Protein AF-A0A9W8NJ10-F1 (afdb_monomer)

Structure (mmCIF, N/CA/C/O backbone):
data_AF-A0A9W8NJ10-F1
#
_entry.id   AF-A0A9W8NJ10-F1
#
loop_
_atom_site.group_PDB
_atom_site.id
_atom_site.type_symbol
_atom_site.label_atom_i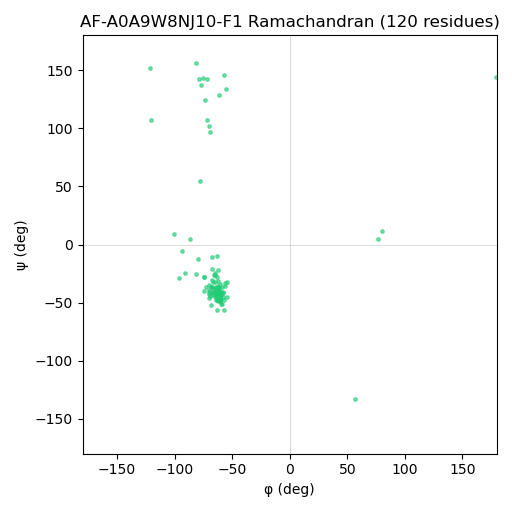d
_atom_site.label_alt_id
_atom_site.label_comp_id
_atom_site.label_asym_id
_atom_site.label_entity_id
_atom_site.label_seq_id
_atom_site.pdbx_PDB_ins_code
_atom_site.Cartn_x
_atom_site.Cartn_y
_atom_site.Cartn_z
_atom_site.occupancy
_atom_site.B_iso_or_equiv
_atom_site.auth_seq_id
_atom_site.auth_comp_id
_atom_site.auth_asym_id
_atom_site.auth_atom_id
_atom_site.pdbx_PDB_model_num
ATOM 1 N N . MET A 1 1 ? 22.512 -7.994 -8.347 1.00 49.69 1 MET A N 1
ATOM 2 C CA . MET A 1 1 ? 22.666 -6.527 -8.477 1.00 49.69 1 MET A CA 1
ATOM 3 C C . MET A 1 1 ? 23.680 -6.156 -9.549 1.00 49.69 1 MET A C 1
ATOM 5 O O . MET A 1 1 ? 23.342 -5.349 -10.396 1.00 49.69 1 MET A O 1
ATOM 9 N N . THR A 1 2 ? 24.870 -6.762 -9.573 1.00 53.03 2 THR A N 1
ATOM 10 C CA . THR A 1 2 ? 25.931 -6.456 -10.552 1.00 53.03 2 THR A CA 1
ATOM 11 C C . THR A 1 2 ? 25.482 -6.570 -12.011 1.00 53.03 2 THR A C 1
ATOM 13 O O . THR A 1 2 ? 25.691 -5.638 -12.775 1.00 53.03 2 THR A O 1
ATOM 16 N N . THR A 1 3 ? 24.762 -7.634 -12.377 1.00 60.44 3 THR A N 1
ATOM 17 C CA . THR A 1 3 ? 24.351 -7.892 -13.770 1.00 60.44 3 THR A CA 1
ATOM 18 C C . THR A 1 3 ? 23.456 -6.799 -14.366 1.00 60.44 3 THR A C 1
ATOM 20 O O . THR A 1 3 ? 23.604 -6.461 -15.533 1.00 60.44 3 THR A O 1
ATOM 23 N N . SER A 1 4 ? 22.549 -6.204 -13.582 1.00 61.09 4 SER A N 1
ATOM 24 C CA . SER A 1 4 ? 21.641 -5.150 -14.063 1.00 61.09 4 SER A CA 1
ATOM 25 C C . SER A 1 4 ? 22.382 -3.845 -14.363 1.00 61.09 4 SER A C 1
ATOM 27 O O . SER A 1 4 ? 22.117 -3.216 -15.383 1.00 61.09 4 SER A O 1
ATOM 29 N N . TYR A 1 5 ? 23.333 -3.469 -13.502 1.00 63.69 5 TYR A N 1
ATOM 30 C CA . TYR A 1 5 ? 24.189 -2.303 -13.731 1.00 63.69 5 TYR A CA 1
ATOM 31 C C . TYR A 1 5 ? 25.128 -2.531 -14.921 1.00 63.69 5 TYR A C 1
ATOM 33 O O . TYR A 1 5 ? 25.316 -1.618 -15.718 1.00 63.69 5 TYR A O 1
ATOM 41 N N . THR A 1 6 ? 25.638 -3.756 -15.106 1.00 64.75 6 THR A N 1
ATOM 42 C CA . THR A 1 6 ? 26.450 -4.112 -16.280 1.00 64.75 6 THR A CA 1
ATOM 43 C C . THR A 1 6 ? 25.687 -3.875 -17.583 1.00 64.75 6 THR A C 1
ATOM 45 O O . THR A 1 6 ? 26.224 -3.240 -18.485 1.00 64.75 6 THR A O 1
ATOM 48 N N . VAL A 1 7 ? 24.418 -4.292 -17.668 1.00 66.31 7 VAL A N 1
ATOM 49 C CA . VAL A 1 7 ? 23.582 -4.072 -18.864 1.00 66.31 7 VAL A CA 1
ATOM 50 C C . VAL A 1 7 ? 23.371 -2.583 -19.147 1.00 66.31 7 VAL A C 1
ATOM 52 O O . VAL A 1 7 ? 23.475 -2.161 -20.299 1.00 66.31 7 VAL A O 1
ATOM 55 N N . ALA A 1 8 ? 23.114 -1.775 -18.114 1.00 64.62 8 ALA A N 1
ATOM 56 C CA . ALA A 1 8 ? 22.972 -0.328 -18.274 1.00 64.62 8 ALA A CA 1
ATOM 57 C C . ALA A 1 8 ? 24.267 0.313 -18.798 1.00 64.62 8 ALA A C 1
ATOM 59 O O . ALA A 1 8 ? 24.210 1.166 -19.679 1.00 64.62 8 ALA A O 1
ATOM 60 N N . THR A 1 9 ? 25.431 -0.138 -18.320 1.00 63.88 9 THR A N 1
ATOM 61 C CA . THR A 1 9 ? 26.726 0.389 -18.770 1.00 63.88 9 THR A CA 1
ATOM 62 C C . THR A 1 9 ? 27.148 -0.063 -20.163 1.00 63.88 9 THR A C 1
ATOM 64 O O . THR A 1 9 ? 27.881 0.664 -20.820 1.00 63.88 9 THR A O 1
ATOM 67 N N . THR A 1 10 ? 26.719 -1.240 -20.625 1.00 66.31 10 THR A N 1
ATOM 68 C CA . THR A 1 10 ? 27.115 -1.771 -21.942 1.00 66.31 10 THR A CA 1
ATOM 69 C C . THR A 1 10 ? 26.157 -1.383 -23.061 1.00 66.31 10 THR A C 1
ATOM 71 O O . THR A 1 10 ? 26.559 -1.351 -24.220 1.00 66.31 10 THR A O 1
ATOM 74 N N . THR A 1 11 ? 24.896 -1.089 -22.730 1.00 70.12 11 THR A N 1
ATOM 75 C CA . THR A 1 11 ? 23.854 -0.759 -23.718 1.00 70.12 11 THR A CA 1
ATOM 76 C C . THR A 1 11 ? 23.683 0.749 -23.901 1.00 70.12 11 THR A C 1
ATOM 78 O O . THR A 1 11 ? 23.275 1.199 -24.971 1.00 70.12 11 THR A O 1
ATOM 81 N N . ALA A 1 12 ? 23.961 1.552 -22.869 1.00 73.94 12 ALA A N 1
ATOM 82 C CA . ALA A 1 12 ? 23.826 3.000 -22.961 1.00 73.94 12 ALA A CA 1
ATOM 83 C C . ALA A 1 12 ? 25.002 3.621 -23.726 1.00 73.94 12 ALA A C 1
ATOM 85 O O . ALA A 1 12 ? 26.160 3.298 -23.480 1.00 73.94 12 ALA A O 1
ATOM 86 N N . GLN A 1 13 ? 24.695 4.578 -24.605 1.00 76.56 13 GLN A N 1
ATOM 87 C CA . GLN A 1 13 ? 25.708 5.376 -25.301 1.00 76.56 13 GLN A CA 1
ATOM 88 C C . GLN A 1 13 ? 26.559 6.202 -24.317 1.00 76.56 13 GLN A C 1
ATOM 90 O O . GLN A 1 13 ? 27.746 6.407 -24.554 1.00 76.56 13 GLN A O 1
ATOM 95 N N . ASP A 1 14 ? 25.952 6.622 -23.199 1.00 85.88 14 ASP A N 1
ATOM 96 C CA . ASP A 1 14 ? 26.628 7.158 -22.016 1.00 85.88 14 ASP A CA 1
ATOM 97 C C . ASP A 1 14 ? 26.296 6.277 -20.789 1.00 85.88 14 ASP A C 1
ATOM 99 O O . ASP A 1 14 ? 25.170 6.330 -20.271 1.00 85.88 14 ASP A O 1
ATOM 103 N N . PRO A 1 15 ? 27.258 5.470 -20.302 1.00 80.38 15 PRO A N 1
ATOM 104 C CA . PRO A 1 15 ? 27.079 4.598 -19.142 1.00 80.38 15 PRO A CA 1
ATOM 105 C C . PRO A 1 15 ? 26.642 5.335 -17.868 1.00 80.38 15 PRO A C 1
ATOM 107 O O . PRO A 1 15 ? 25.853 4.801 -17.085 1.00 80.38 15 PRO A O 1
ATOM 110 N N . GLY A 1 16 ? 27.127 6.564 -17.653 1.00 85.38 16 GLY A N 1
ATOM 111 C CA . GLY A 1 16 ? 26.803 7.359 -16.467 1.00 85.38 16 GLY A CA 1
ATOM 112 C C . GLY A 1 16 ? 25.354 7.841 -16.483 1.00 85.38 16 GLY A C 1
ATOM 113 O O . GLY A 1 16 ? 24.640 7.733 -15.477 1.00 85.38 16 GLY A O 1
ATOM 114 N N . ALA A 1 17 ? 24.887 8.298 -17.646 1.00 84.94 17 ALA A N 1
ATOM 115 C CA . ALA A 1 17 ? 23.488 8.659 -17.853 1.00 84.94 17 ALA A CA 1
ATOM 116 C C . ALA A 1 17 ? 22.559 7.438 -17.707 1.00 84.94 17 ALA A C 1
ATOM 118 O O . ALA A 1 17 ? 21.510 7.538 -17.068 1.00 84.94 17 ALA A O 1
ATOM 119 N N . GLY A 1 18 ? 22.971 6.272 -18.223 1.00 84.75 18 GLY A N 1
ATOM 120 C CA . GLY A 1 18 ? 22.225 5.013 -18.103 1.00 84.75 18 GLY A CA 1
ATOM 121 C C . GLY A 1 18 ? 22.016 4.566 -16.652 1.00 84.75 18 GLY A C 1
ATOM 122 O O . GLY A 1 18 ? 20.888 4.279 -16.246 1.00 84.75 18 GLY A O 1
ATOM 123 N N . ILE A 1 19 ? 23.079 4.578 -15.841 1.00 86.06 19 ILE A N 1
ATOM 124 C CA . ILE A 1 19 ? 23.004 4.261 -14.404 1.00 86.06 19 ILE A CA 1
ATOM 125 C C . ILE A 1 19 ? 22.102 5.257 -13.664 1.00 86.06 19 ILE A C 1
ATOM 127 O O . ILE A 1 19 ? 21.279 4.864 -12.833 1.00 86.06 19 ILE A O 1
ATOM 131 N N . SER A 1 20 ? 22.246 6.549 -13.962 1.00 87.88 20 SER A N 1
ATOM 132 C CA . SER A 1 20 ? 21.460 7.604 -13.315 1.00 87.88 20 SER A CA 1
ATOM 133 C C . SER A 1 20 ? 19.967 7.429 -13.594 1.00 87.88 20 SER A C 1
ATOM 135 O O . SER A 1 20 ? 19.155 7.483 -12.670 1.00 87.88 20 SER A O 1
ATOM 137 N N . LEU A 1 21 ? 19.606 7.126 -14.845 1.00 87.88 21 LEU A N 1
ATOM 138 C CA . LEU A 1 21 ? 18.228 6.844 -15.237 1.00 87.88 21 LEU A CA 1
ATOM 139 C C . LEU A 1 21 ? 17.677 5.591 -14.542 1.00 87.88 21 LEU A C 1
ATOM 141 O O . LEU A 1 21 ? 16.546 5.619 -14.055 1.00 87.88 21 LEU A O 1
ATOM 145 N N . GLN A 1 22 ? 18.471 4.522 -14.423 1.00 87.31 22 GLN A N 1
ATOM 146 C CA . GLN A 1 22 ? 18.070 3.314 -13.698 1.00 87.31 22 GLN A CA 1
ATOM 147 C C . GLN A 1 22 ? 17.780 3.597 -12.217 1.00 87.31 22 GLN A C 1
ATOM 149 O O . GLN A 1 22 ? 16.753 3.157 -11.700 1.00 87.31 22 GLN A O 1
ATOM 154 N N . ASN A 1 23 ? 18.644 4.358 -11.543 1.00 90.00 23 ASN A N 1
ATOM 155 C CA . ASN A 1 23 ? 18.457 4.711 -10.134 1.00 90.00 23 ASN A CA 1
ATOM 156 C C . ASN A 1 23 ? 17.204 5.574 -9.927 1.00 90.00 23 ASN A C 1
ATOM 158 O O . ASN A 1 23 ? 16.420 5.309 -9.015 1.00 90.00 23 ASN A O 1
ATOM 162 N N . VAL A 1 24 ? 16.984 6.570 -10.793 1.00 93.31 24 VAL A N 1
ATOM 163 C CA . VAL A 1 24 ? 15.780 7.415 -10.753 1.00 93.31 24 VAL A CA 1
ATOM 164 C C . VAL A 1 24 ? 14.523 6.578 -10.975 1.00 93.31 24 VAL A C 1
ATOM 166 O O . VAL A 1 24 ? 13.568 6.705 -10.212 1.00 93.31 24 VAL A O 1
ATOM 169 N N . ALA A 1 25 ? 14.525 5.685 -11.967 1.00 89.38 25 ALA A N 1
ATOM 170 C CA . ALA A 1 25 ? 13.391 4.811 -12.245 1.00 89.38 25 ALA A CA 1
ATOM 171 C C . ALA A 1 25 ? 13.104 3.849 -11.079 1.00 89.38 25 ALA A C 1
ATOM 173 O O . ALA A 1 25 ? 11.946 3.660 -10.709 1.00 89.38 25 ALA A O 1
ATOM 174 N N . GLN A 1 26 ? 14.143 3.275 -10.463 1.00 89.50 26 GLN A N 1
ATOM 175 C CA . GLN A 1 26 ? 13.990 2.342 -9.347 1.00 89.50 26 GLN A CA 1
ATOM 176 C C . GLN A 1 26 ? 13.458 3.038 -8.087 1.00 89.50 26 GLN A C 1
ATOM 178 O O . GLN A 1 26 ? 12.456 2.596 -7.526 1.00 89.50 26 GLN A O 1
ATOM 183 N N . ILE A 1 27 ? 14.090 4.133 -7.654 1.00 93.94 27 ILE A N 1
ATOM 184 C CA . ILE A 1 27 ? 13.686 4.866 -6.442 1.00 93.94 27 ILE A CA 1
ATOM 185 C C . ILE A 1 27 ? 12.336 5.557 -6.661 1.00 93.94 27 ILE A C 1
ATOM 187 O O . ILE A 1 27 ? 11.445 5.469 -5.815 1.00 93.94 27 ILE A O 1
ATOM 191 N N . GLY A 1 28 ? 12.149 6.203 -7.814 1.00 92.62 28 GLY A N 1
ATOM 192 C CA . GLY A 1 28 ? 10.889 6.850 -8.175 1.00 92.62 28 GLY A CA 1
ATOM 193 C C . GLY A 1 28 ? 9.734 5.852 -8.238 1.00 92.62 28 GLY A C 1
ATOM 194 O O . GLY A 1 28 ? 8.676 6.092 -7.656 1.00 92.62 28 GLY A O 1
ATOM 195 N N . GLY A 1 29 ? 9.956 4.690 -8.858 1.00 91.75 29 GLY A N 1
ATOM 196 C CA . GLY A 1 29 ? 8.981 3.602 -8.902 1.00 91.75 29 GLY A CA 1
ATOM 197 C C . GLY A 1 29 ? 8.621 3.069 -7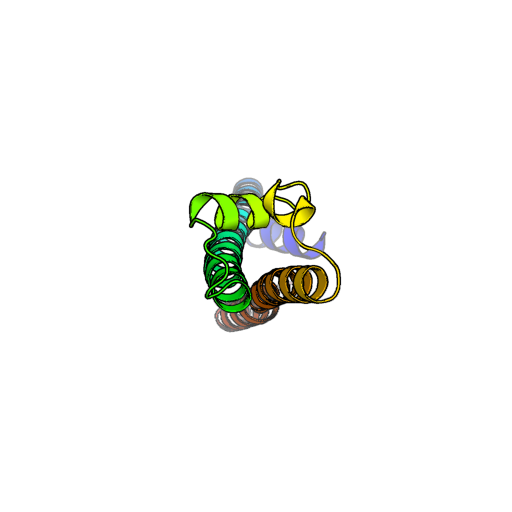.514 1.00 91.75 29 GLY A C 1
ATOM 198 O O . GLY A 1 29 ? 7.441 2.878 -7.221 1.00 91.75 29 GLY A O 1
ATOM 199 N N . GLN A 1 30 ? 9.608 2.896 -6.628 1.00 93.19 30 GLN A N 1
ATOM 200 C CA . GLN A 1 30 ? 9.364 2.520 -5.230 1.00 93.19 30 GLN A CA 1
ATOM 201 C C . GLN A 1 30 ? 8.520 3.565 -4.489 1.00 93.19 30 GLN A C 1
ATOM 203 O O . GLN A 1 30 ? 7.588 3.192 -3.777 1.00 93.19 30 GLN A O 1
ATOM 208 N N . GLY A 1 31 ? 8.793 4.858 -4.683 1.00 95.81 31 GLY A N 1
ATOM 209 C CA . GLY A 1 31 ? 8.012 5.940 -4.077 1.00 95.81 31 GLY A CA 1
ATOM 210 C C . GLY A 1 31 ? 6.544 5.928 -4.514 1.00 95.81 31 GLY A C 1
ATOM 211 O O . GLY A 1 31 ? 5.643 6.007 -3.677 1.00 95.81 31 GLY A O 1
ATOM 212 N N . ILE A 1 32 ? 6.289 5.749 -5.813 1.00 94.50 32 ILE A N 1
ATOM 213 C CA . ILE A 1 32 ? 4.927 5.638 -6.358 1.00 94.50 32 ILE A CA 1
ATOM 214 C C . ILE A 1 32 ? 4.221 4.395 -5.800 1.00 94.50 32 ILE A C 1
ATOM 216 O O . ILE A 1 32 ? 3.079 4.483 -5.344 1.00 94.50 32 ILE A O 1
ATOM 220 N N . ALA A 1 33 ? 4.900 3.245 -5.786 1.00 93.75 33 ALA A N 1
ATOM 221 C CA . ALA A 1 33 ? 4.350 2.007 -5.242 1.00 93.75 33 ALA A CA 1
ATOM 222 C C . ALA A 1 33 ? 3.979 2.151 -3.758 1.00 93.75 33 ALA A C 1
ATOM 224 O O . ALA A 1 33 ? 2.913 1.695 -3.343 1.00 93.75 33 ALA A O 1
ATOM 225 N N . LEU A 1 34 ? 4.815 2.834 -2.971 1.00 94.69 34 LEU A N 1
ATOM 226 C CA . LEU A 1 34 ? 4.548 3.104 -1.562 1.00 94.69 34 LEU A CA 1
ATOM 227 C C . LEU A 1 34 ? 3.323 4.010 -1.371 1.00 94.69 34 LEU A C 1
ATOM 229 O O . LEU A 1 34 ? 2.492 3.731 -0.508 1.00 94.69 34 LEU A O 1
ATOM 233 N N . ALA A 1 35 ? 3.164 5.051 -2.192 1.00 95.94 35 ALA A N 1
ATOM 234 C CA . ALA A 1 35 ? 1.990 5.922 -2.143 1.00 95.94 35 ALA A CA 1
ATOM 235 C C . ALA A 1 35 ? 0.691 5.152 -2.447 1.00 95.94 35 ALA A C 1
ATOM 237 O O . ALA A 1 35 ? -0.301 5.292 -1.727 1.00 95.94 35 ALA A O 1
ATOM 238 N N . ILE A 1 36 ? 0.712 4.284 -3.465 1.00 95.12 36 ILE A N 1
ATOM 239 C CA . ILE A 1 36 ? -0.425 3.419 -3.817 1.00 95.12 36 ILE A CA 1
ATOM 240 C C . ILE A 1 36 ? -0.730 2.440 -2.677 1.00 95.12 36 ILE A C 1
ATOM 242 O O . ILE A 1 36 ? -1.885 2.315 -2.266 1.00 95.12 36 ILE A O 1
ATOM 246 N N . ALA A 1 37 ? 0.292 1.779 -2.125 1.00 94.19 37 ALA A N 1
ATOM 247 C CA . ALA A 1 37 ? 0.135 0.880 -0.984 1.00 94.19 37 ALA A CA 1
ATOM 248 C C . ALA A 1 37 ? -0.482 1.600 0.226 1.00 94.19 37 ALA A C 1
ATOM 250 O O . ALA A 1 37 ? -1.393 1.064 0.856 1.00 94.19 37 ALA A O 1
ATOM 251 N N . GLY A 1 38 ? -0.044 2.832 0.506 1.00 93.25 38 GLY A N 1
ATOM 252 C CA . GLY A 1 38 ? -0.595 3.674 1.566 1.00 93.25 38 GLY A CA 1
ATOM 253 C C . GLY A 1 38 ? -2.078 3.992 1.364 1.00 93.25 38 GLY A C 1
ATOM 254 O O . GLY A 1 38 ? -2.857 3.890 2.310 1.00 93.25 38 GLY A O 1
ATOM 255 N N . GLN A 1 39 ? -2.498 4.308 0.135 1.00 94.19 39 GLN A N 1
ATOM 256 C CA . GLN A 1 39 ? -3.913 4.546 -0.177 1.00 94.19 39 GLN A CA 1
ATOM 257 C C . GLN A 1 39 ? -4.769 3.283 -0.037 1.00 94.19 39 GLN A C 1
ATOM 259 O O . GLN A 1 39 ? -5.852 3.347 0.551 1.00 94.19 39 GLN A O 1
ATOM 264 N N . ILE A 1 40 ? -4.284 2.133 -0.519 1.00 94.12 40 ILE A N 1
ATOM 265 C CA . ILE A 1 40 ? -4.968 0.839 -0.358 1.00 94.12 40 ILE A CA 1
ATOM 266 C C . ILE A 1 40 ? -5.121 0.511 1.128 1.00 94.12 40 ILE A C 1
ATOM 268 O O . ILE A 1 40 ? -6.223 0.188 1.576 1.00 94.12 40 ILE A O 1
ATOM 272 N N . PHE A 1 41 ? -4.034 0.628 1.896 1.00 93.44 41 PHE A N 1
ATOM 273 C CA . PHE A 1 41 ? -4.038 0.375 3.331 1.00 93.44 41 PHE A CA 1
ATOM 274 C C . PHE A 1 41 ? -5.030 1.279 4.056 1.00 93.44 41 PHE A C 1
ATOM 276 O O . PHE A 1 41 ? -5.869 0.779 4.801 1.00 93.44 41 PHE A O 1
ATOM 283 N N . GLN A 1 42 ? -4.969 2.591 3.824 1.00 92.94 42 GLN A N 1
ATOM 284 C CA . GLN A 1 42 ? -5.815 3.553 4.525 1.00 92.94 42 GLN A CA 1
ATOM 285 C C . GLN A 1 42 ? -7.297 3.348 4.188 1.00 92.94 42 GLN A C 1
ATOM 287 O O . GLN A 1 42 ? -8.116 3.250 5.100 1.00 92.94 42 GLN A O 1
ATOM 292 N N . SER A 1 43 ? -7.627 3.171 2.907 1.00 93.25 43 SER A N 1
ATOM 293 C CA . SER A 1 43 ? -9.010 2.971 2.456 1.00 93.25 43 SER A CA 1
ATOM 294 C C . SER A 1 43 ? -9.626 1.697 3.038 1.00 93.25 43 SER A C 1
ATOM 296 O O . SER A 1 43 ? -10.747 1.714 3.548 1.00 93.25 43 SER A O 1
ATOM 298 N N . LEU A 1 44 ? -8.887 0.582 2.994 1.00 94.31 44 LEU A N 1
ATOM 299 C CA . LEU A 1 44 ? -9.365 -0.700 3.512 1.00 94.31 44 LEU A CA 1
ATOM 300 C C . LEU A 1 44 ? -9.396 -0.737 5.038 1.00 94.31 44 LEU A C 1
ATOM 302 O O . LEU A 1 44 ? -10.309 -1.329 5.602 1.00 94.31 44 LEU A O 1
ATOM 306 N N . SER A 1 45 ? -8.428 -0.113 5.707 1.00 91.69 45 SER A N 1
ATOM 307 C CA . SER A 1 45 ? -8.389 -0.086 7.171 1.00 91.69 45 SER A CA 1
ATOM 308 C C . SER A 1 45 ? -9.537 0.736 7.736 1.00 91.69 45 SER A C 1
ATOM 310 O O . SER A 1 45 ? -10.174 0.284 8.680 1.00 91.69 45 SER A O 1
ATOM 312 N N . VAL A 1 46 ? -9.846 1.896 7.134 1.00 92.31 46 VAL A N 1
ATOM 313 C CA . VAL A 1 46 ? -11.009 2.710 7.526 1.00 92.31 46 VAL A CA 1
ATOM 314 C C . VAL A 1 46 ? -12.278 1.896 7.345 1.00 92.31 46 VAL A C 1
ATOM 316 O O . VAL A 1 46 ? -13.021 1.731 8.301 1.00 92.31 46 VAL A O 1
ATOM 319 N N . LYS A 1 47 ? -12.478 1.300 6.165 1.00 93.19 47 LYS A N 1
ATOM 320 C CA . LYS A 1 47 ? -13.661 0.479 5.897 1.00 93.19 47 LYS A CA 1
ATOM 321 C C . LYS A 1 47 ? -13.808 -0.680 6.893 1.00 93.19 47 LYS A C 1
ATOM 323 O O . LYS A 1 47 ? -14.821 -0.770 7.575 1.00 93.19 47 LYS A O 1
ATOM 328 N N . ASN A 1 48 ? -12.794 -1.537 7.013 1.00 92.12 48 ASN A N 1
ATOM 329 C CA . ASN A 1 48 ? -12.883 -2.740 7.845 1.00 92.12 48 ASN A CA 1
ATOM 330 C C . ASN A 1 48 ? -13.051 -2.397 9.334 1.00 92.12 48 ASN A C 1
ATOM 332 O O . ASN A 1 48 ? -13.763 -3.103 10.051 1.00 92.12 48 ASN A O 1
ATOM 336 N N . LEU A 1 49 ? -12.380 -1.344 9.816 1.00 90.19 49 LEU A N 1
ATOM 337 C CA . LEU A 1 49 ? -12.463 -0.941 11.216 1.00 90.19 49 LEU A CA 1
ATOM 338 C C . LEU A 1 49 ? -13.803 -0.260 11.524 1.00 90.19 49 LEU A C 1
ATOM 340 O O . LEU A 1 49 ? -14.399 -0.577 12.549 1.00 90.19 49 LEU A O 1
ATOM 344 N N . SER A 1 50 ? -14.315 0.591 10.628 1.00 90.19 50 SER A N 1
ATOM 345 C CA . SER A 1 50 ? -15.666 1.154 10.741 1.00 90.19 50 SER A CA 1
ATOM 346 C C . SER A 1 50 ? -16.736 0.062 10.760 1.00 90.19 50 SER A C 1
ATOM 348 O O . SER A 1 50 ? -17.624 0.110 11.606 1.00 90.19 50 SER A O 1
ATOM 350 N N . ASP A 1 51 ? -16.618 -0.955 9.902 1.00 90.44 51 ASP A N 1
ATOM 351 C CA . ASP A 1 51 ? -17.551 -2.089 9.867 1.00 90.44 51 ASP A CA 1
ATOM 352 C C . ASP A 1 51 ? -17.494 -2.907 11.173 1.00 90.44 51 ASP A C 1
ATOM 354 O O . ASP A 1 51 ? -18.525 -3.277 11.731 1.00 90.44 51 ASP A O 1
ATOM 358 N N . THR A 1 52 ? -16.291 -3.143 11.708 1.00 88.06 52 THR A N 1
ATOM 359 C CA . THR A 1 52 ? -16.085 -3.887 12.969 1.00 88.06 52 THR A CA 1
ATOM 360 C C . THR A 1 52 ? -16.631 -3.133 14.186 1.00 88.06 52 THR A C 1
ATOM 362 O O . THR A 1 52 ? -17.080 -3.739 15.159 1.00 88.06 52 THR A O 1
ATOM 365 N N . LEU A 1 53 ? -16.589 -1.801 14.148 1.00 86.50 53 LEU A N 1
ATOM 366 C CA . LEU A 1 53 ? -17.010 -0.921 15.239 1.00 86.50 53 LEU A CA 1
ATOM 367 C C . LEU A 1 53 ? -18.407 -0.319 15.025 1.00 86.50 53 LEU A C 1
ATOM 369 O O . LEU A 1 53 ? -18.830 0.551 15.794 1.00 86.50 53 LEU A O 1
ATOM 373 N N . ALA A 1 54 ? -19.139 -0.780 14.010 1.00 86.00 54 ALA A N 1
ATOM 374 C CA . ALA A 1 54 ? -20.470 -0.290 13.697 1.00 86.00 54 ALA A CA 1
ATOM 375 C C . ALA A 1 54 ? -21.400 -0.398 14.919 1.00 86.00 54 ALA A C 1
ATOM 377 O O . ALA A 1 54 ? -21.433 -1.405 15.628 1.00 86.00 54 ALA A O 1
ATOM 378 N N . GLY A 1 55 ? -22.142 0.677 15.196 1.00 80.38 55 GLY A N 1
ATOM 379 C CA . GLY A 1 55 ? -23.058 0.743 16.340 1.00 80.38 55 GLY A CA 1
ATOM 380 C C . GLY A 1 55 ? -22.392 0.973 17.704 1.00 80.38 55 GLY A C 1
ATOM 381 O O . GLY A 1 55 ? -23.090 0.9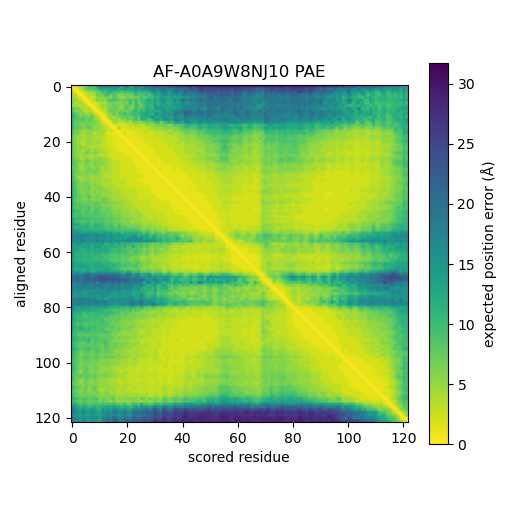75 18.713 1.00 80.38 55 GLY A O 1
ATOM 382 N N . ARG A 1 56 ? -21.070 1.198 17.763 1.00 81.25 56 ARG A N 1
ATOM 383 C CA . ARG A 1 56 ? -20.344 1.508 19.013 1.00 81.25 56 ARG A CA 1
ATOM 384 C C . ARG A 1 56 ? -20.172 3.006 19.295 1.00 81.25 56 ARG A C 1
ATOM 386 O O . ARG A 1 56 ? -19.693 3.355 20.365 1.00 81.25 56 ARG A O 1
ATOM 393 N N . GLY A 1 57 ? -20.568 3.877 18.363 1.00 80.94 57 GLY A N 1
ATOM 394 C CA . GLY A 1 57 ? -20.581 5.334 18.557 1.00 80.94 57 GLY A CA 1
ATOM 395 C C . GLY A 1 57 ? -19.231 6.042 18.393 1.00 80.94 57 GLY A C 1
ATOM 396 O O . GLY A 1 57 ? -19.134 7.215 18.736 1.00 80.94 57 GLY A O 1
ATOM 397 N N . PHE A 1 58 ? -18.205 5.363 17.870 1.00 84.25 58 PHE A N 1
ATOM 398 C CA . PHE A 1 58 ? -16.907 5.986 17.597 1.00 84.25 58 PHE A CA 1
ATOM 399 C C . PHE A 1 58 ? -16.968 6.935 16.401 1.00 84.25 58 PHE A C 1
ATOM 401 O O . PHE A 1 58 ? -17.633 6.660 15.400 1.00 84.25 58 PHE A O 1
ATOM 408 N N . SER A 1 59 ? -16.235 8.038 16.500 1.00 86.38 59 SER A N 1
ATOM 409 C CA . SER A 1 59 ? -16.099 9.018 15.427 1.00 86.38 59 SER A CA 1
ATOM 410 C C . SER A 1 59 ? -15.059 8.600 14.380 1.00 86.38 59 SER A C 1
ATOM 412 O O . SER A 1 59 ? -14.103 7.872 14.658 1.00 86.38 59 SER A O 1
ATOM 414 N N . ASP A 1 60 ? -15.197 9.130 13.164 1.00 84.69 60 ASP A N 1
ATOM 415 C CA . ASP A 1 60 ? -14.251 8.909 12.062 1.00 84.69 60 ASP A CA 1
ATOM 416 C C . ASP A 1 60 ? -12.805 9.296 12.417 1.00 84.69 60 ASP A C 1
ATOM 418 O O . ASP A 1 60 ? -11.851 8.671 11.944 1.00 84.69 60 ASP A O 1
ATOM 422 N N . SER A 1 61 ? -12.618 10.326 13.248 1.00 85.06 61 SER A N 1
ATOM 423 C CA . SER A 1 61 ? -11.295 10.768 13.696 1.00 85.06 61 SER A CA 1
ATOM 424 C C . SER A 1 61 ? -10.650 9.762 14.650 1.00 85.06 61 SER A C 1
ATOM 426 O O . SER A 1 61 ? -9.453 9.500 14.527 1.00 85.06 61 SER A O 1
ATOM 428 N N . GLU A 1 62 ? -11.423 9.148 15.546 1.00 85.00 62 GLU A N 1
ATOM 429 C CA . GLU A 1 62 ? -10.939 8.100 16.451 1.00 85.00 62 GLU A CA 1
ATOM 430 C C . GLU A 1 62 ? -10.561 6.830 15.684 1.00 85.00 62 GLU A C 1
ATOM 432 O O . GLU A 1 62 ? -9.506 6.245 15.939 1.00 85.00 62 GLU A O 1
ATOM 437 N N . ILE A 1 63 ? -11.367 6.444 14.690 1.00 87.62 63 ILE A N 1
ATOM 438 C CA . ILE A 1 63 ? -11.090 5.301 13.808 1.00 87.62 63 ILE A CA 1
ATOM 439 C C . ILE A 1 63 ? -9.796 5.540 13.022 1.00 87.62 63 ILE A C 1
ATOM 441 O O . ILE A 1 63 ? -8.903 4.691 13.008 1.00 87.62 63 ILE A O 1
ATOM 445 N N . ARG 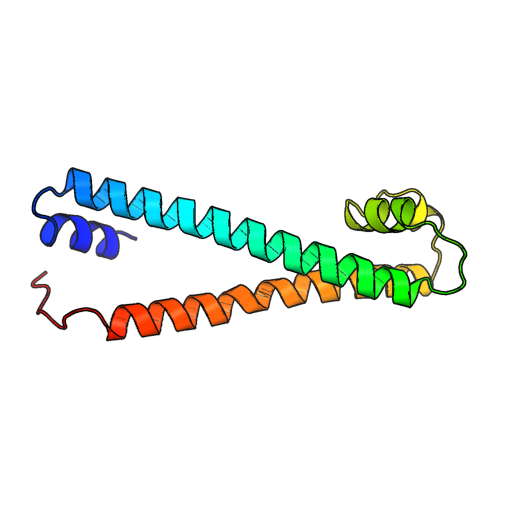A 1 64 ? -9.639 6.715 12.401 1.00 87.88 64 ARG A N 1
ATOM 446 C CA . ARG A 1 64 ? -8.404 7.069 11.676 1.00 87.88 64 ARG A CA 1
ATOM 447 C C . ARG A 1 64 ? -7.194 7.155 12.606 1.00 87.88 64 ARG A C 1
ATOM 449 O O . ARG A 1 64 ? -6.111 6.716 12.220 1.00 87.88 64 ARG A O 1
ATOM 456 N N . GLY A 1 65 ? -7.377 7.652 13.828 1.00 85.38 65 GLY A N 1
ATOM 457 C CA . GLY A 1 65 ? -6.345 7.662 14.865 1.00 85.38 65 GLY A CA 1
ATOM 458 C C . GLY A 1 65 ? -5.892 6.255 15.261 1.00 85.38 65 GLY A C 1
ATOM 459 O O . GLY A 1 65 ? -4.697 6.016 15.417 1.00 85.38 65 GLY A O 1
ATOM 460 N N . ALA A 1 66 ? -6.819 5.299 15.344 1.00 85.69 66 ALA A N 1
ATOM 461 C CA . ALA A 1 66 ? -6.515 3.895 15.613 1.00 85.69 66 ALA A CA 1
ATOM 462 C C . ALA A 1 66 ? -5.748 3.206 14.483 1.00 85.69 66 ALA A C 1
ATOM 464 O O . ALA A 1 66 ? -4.846 2.409 14.740 1.00 85.69 66 ALA A O 1
ATOM 465 N N . ILE A 1 67 ? -6.053 3.552 13.234 1.00 86.56 67 ILE A N 1
ATOM 466 C CA . ILE A 1 67 ? -5.334 3.043 12.058 1.00 86.56 67 ILE A CA 1
ATOM 467 C C . ILE A 1 67 ? -3.904 3.588 12.007 1.00 86.56 67 ILE A C 1
ATOM 469 O O . ILE A 1 67 ? -2.987 2.864 11.624 1.00 86.56 67 ILE A O 1
ATOM 473 N N . ALA A 1 68 ? -3.703 4.845 12.417 1.00 82.81 68 ALA A N 1
ATOM 474 C CA . ALA A 1 68 ? -2.379 5.458 12.497 1.00 82.81 68 ALA A CA 1
ATOM 475 C C . ALA A 1 68 ? -1.487 4.820 13.581 1.00 82.81 68 ALA A C 1
ATOM 477 O O . ALA A 1 68 ? -0.263 4.920 13.491 1.00 82.81 68 ALA A O 1
ATOM 478 N N . GLY A 1 69 ? -2.065 4.137 14.578 1.00 75.62 69 GLY A N 1
ATOM 479 C CA . GLY A 1 69 ? -1.284 3.387 15.555 1.00 75.62 69 GLY A CA 1
ATOM 480 C C . GLY A 1 69 ? -2.093 2.683 16.647 1.00 75.62 69 GLY A C 1
ATOM 481 O O . GLY A 1 69 ? -3.055 3.212 17.206 1.00 75.62 69 GLY A O 1
ATOM 482 N N . ALA A 1 70 ? -1.603 1.504 17.044 1.00 59.72 70 ALA A N 1
ATOM 483 C CA . ALA A 1 70 ? -2.177 0.665 18.102 1.00 59.72 70 ALA A CA 1
ATOM 484 C C . ALA A 1 70 ? -2.180 1.310 19.507 1.00 59.72 70 ALA A C 1
ATOM 486 O O . ALA A 1 70 ? -2.804 0.773 20.418 1.00 59.72 70 ALA A O 1
ATOM 487 N N . GLN A 1 71 ? -1.505 2.453 19.688 1.00 60.53 71 GLN A N 1
ATOM 488 C CA . GLN A 1 71 ? -1.540 3.255 20.920 1.00 60.53 71 GLN A CA 1
ATOM 489 C C . GLN A 1 71 ? -2.698 4.266 20.965 1.00 60.53 71 GLN A C 1
ATOM 491 O O . GLN A 1 71 ? -2.768 5.072 21.888 1.00 60.53 71 GLN A O 1
ATOM 496 N N . SER A 1 72 ? -3.602 4.269 19.981 1.00 71.94 72 SER A N 1
ATOM 497 C CA . SER A 1 72 ? -4.767 5.156 20.034 1.00 71.94 72 SER A CA 1
ATOM 498 C C . SER A 1 72 ? -5.603 4.925 21.300 1.00 71.94 72 SER A C 1
ATOM 500 O O . SER A 1 72 ? -5.764 3.789 21.755 1.00 71.94 72 SER A O 1
ATOM 502 N N . MET A 1 73 ? -6.202 5.999 21.826 1.00 71.88 73 MET A N 1
ATOM 503 C CA . MET A 1 73 ? -7.150 5.908 22.945 1.00 71.88 73 MET A CA 1
ATOM 504 C C . MET A 1 73 ? -8.293 4.928 22.647 1.00 71.88 73 MET A C 1
ATOM 506 O O . MET A 1 73 ? -8.735 4.218 23.546 1.00 71.88 73 MET A O 1
ATOM 510 N N . LEU A 1 74 ? -8.705 4.817 21.379 1.00 76.94 74 LEU A N 1
ATOM 511 C CA . LEU A 1 74 ? -9.705 3.853 20.929 1.00 76.94 74 LEU A CA 1
ATOM 512 C C . LEU A 1 74 ? -9.260 2.407 21.198 1.00 76.94 74 LEU A C 1
ATOM 514 O O . LEU A 1 74 ? -10.005 1.638 21.797 1.00 76.94 74 LEU A O 1
ATOM 518 N N . PHE A 1 75 ? -8.020 2.038 20.865 1.00 76.88 75 PHE A N 1
ATOM 519 C CA . PHE A 1 75 ? -7.494 0.700 21.168 1.00 76.88 75 PHE A CA 1
ATOM 520 C C . PHE A 1 75 ? -7.339 0.415 22.666 1.00 76.88 75 PHE A C 1
ATOM 522 O O . PHE A 1 75 ? -7.411 -0.749 23.057 1.00 76.88 75 PHE A O 1
ATOM 529 N N . MET A 1 76 ? -7.156 1.444 23.499 1.00 77.06 76 MET A N 1
ATOM 530 C CA . MET A 1 76 ? -7.132 1.294 24.961 1.00 77.06 76 MET A CA 1
ATOM 531 C C . MET A 1 76 ? -8.531 1.063 25.550 1.00 77.06 76 MET A C 1
ATOM 533 O O . MET A 1 76 ? -8.653 0.418 26.588 1.00 77.06 76 MET A O 1
ATOM 537 N N . GLN A 1 77 ? -9.579 1.567 24.894 1.00 80.00 77 GLN A N 1
ATOM 538 C CA . GLN A 1 77 ? -10.976 1.363 25.297 1.00 80.00 77 GLN A CA 1
ATOM 539 C C . GLN A 1 77 ? -11.538 0.013 24.824 1.00 80.00 77 GLN A C 1
ATOM 541 O O . GLN A 1 77 ? -12.461 -0.526 25.433 1.00 80.00 77 GLN A O 1
ATOM 546 N N . LEU A 1 78 ? -10.983 -0.551 23.748 1.00 81.50 78 LEU A N 1
ATOM 547 C CA . LEU A 1 78 ? -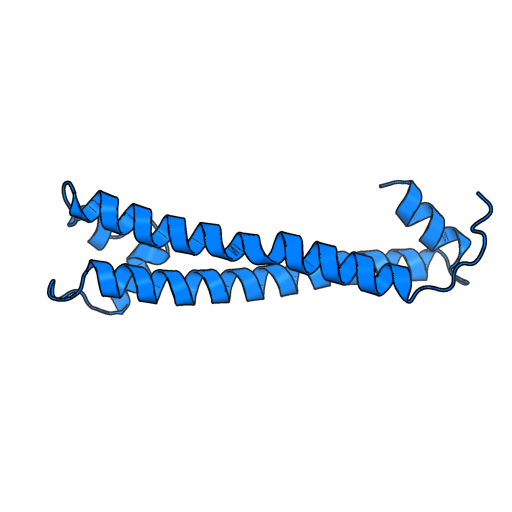11.358 -1.867 23.237 1.00 81.50 78 LEU A CA 1
ATOM 548 C C . LEU A 1 78 ? -10.819 -2.986 24.143 1.00 81.50 78 LEU A C 1
ATOM 550 O O . LEU A 1 78 ? -9.612 -3.115 24.346 1.00 81.50 78 LEU A O 1
ATOM 554 N N . THR A 1 79 ? -11.703 -3.857 24.632 1.00 79.38 79 THR A N 1
ATOM 555 C CA . THR A 1 79 ? -11.341 -5.001 25.483 1.00 79.38 79 THR A CA 1
ATOM 556 C C . THR A 1 79 ? -11.775 -6.334 24.871 1.00 79.38 79 THR A C 1
ATOM 558 O O . THR A 1 79 ? -12.729 -6.410 24.093 1.00 79.38 79 THR A O 1
ATOM 561 N N . GLY A 1 80 ? -11.038 -7.395 25.215 1.00 84.19 80 GLY A N 1
ATOM 562 C CA . GLY A 1 80 ? -11.353 -8.773 24.838 1.00 84.19 80 GLY A CA 1
ATOM 563 C C . GLY A 1 80 ? -11.488 -8.988 23.329 1.00 84.19 80 GLY A C 1
ATOM 564 O O . GLY A 1 80 ? -10.661 -8.539 22.537 1.00 84.19 80 GLY A O 1
ATOM 565 N N . GLU A 1 81 ? -12.559 -9.671 22.935 1.00 86.19 81 GLU A N 1
ATOM 566 C CA . GLU A 1 81 ? -12.785 -10.143 21.567 1.00 86.19 81 GLU A CA 1
ATOM 567 C C . GLU A 1 81 ? -12.850 -9.016 20.525 1.00 86.19 81 GLU A C 1
ATOM 569 O O . GLU A 1 81 ? -12.379 -9.175 19.398 1.00 86.19 81 GLU A O 1
ATOM 574 N N . LEU A 1 82 ? -13.378 -7.848 20.897 1.00 85.38 82 LEU A N 1
ATOM 575 C CA . LEU A 1 82 ? -13.515 -6.725 19.971 1.00 85.38 82 LEU A CA 1
ATOM 576 C C . LEU A 1 82 ? -12.163 -6.105 19.608 1.00 85.38 82 LEU A C 1
ATOM 578 O O . LEU A 1 82 ? -11.958 -5.685 18.469 1.00 85.38 82 LEU A O 1
ATOM 582 N N . ARG A 1 83 ? -11.220 -6.082 20.557 1.00 85.75 83 ARG A N 1
ATOM 583 C CA . ARG A 1 83 ? -9.846 -5.646 20.291 1.00 85.75 83 ARG A CA 1
ATOM 584 C C . ARG A 1 83 ? -9.186 -6.564 19.271 1.00 85.75 83 ARG A C 1
ATOM 586 O O . ARG A 1 83 ? -8.568 -6.080 18.325 1.00 85.75 83 ARG A O 1
ATOM 593 N N . ASP A 1 84 ? -9.368 -7.870 19.422 1.00 88.06 84 ASP A N 1
ATOM 594 C CA . ASP A 1 84 ? -8.821 -8.843 18.484 1.00 88.06 84 ASP A CA 1
ATOM 595 C C . ASP A 1 84 ? -9.460 -8.726 17.096 1.00 88.06 84 ASP A C 1
ATOM 597 O O . ASP A 1 84 ? -8.767 -8.833 16.085 1.00 88.06 84 ASP A O 1
ATOM 601 N N . GLN A 1 85 ? -10.771 -8.479 17.021 1.00 87.44 85 GLN A N 1
ATOM 602 C CA . GLN A 1 85 ? -11.456 -8.224 15.752 1.00 87.44 85 GLN A CA 1
ATOM 603 C C . GLN A 1 85 ? -10.932 -6.947 15.076 1.00 87.44 85 GLN A C 1
ATOM 605 O O . GLN A 1 85 ? -10.634 -6.978 13.883 1.00 87.44 85 GLN A O 1
ATOM 610 N N . ALA A 1 86 ? -10.723 -5.866 15.832 1.00 88.19 86 ALA A N 1
ATOM 611 C CA . ALA A 1 86 ? -10.144 -4.626 15.319 1.00 88.19 86 ALA A CA 1
ATOM 612 C C . ALA A 1 86 ? -8.702 -4.817 14.811 1.00 88.19 86 ALA A C 1
ATOM 614 O O . ALA A 1 86 ? -8.361 -4.348 13.724 1.00 88.19 86 ALA A O 1
ATOM 615 N N . ILE A 1 87 ? -7.864 -5.560 15.545 1.00 88.50 87 ILE A N 1
ATOM 616 C CA . ILE A 1 87 ? -6.507 -5.909 15.096 1.00 88.50 87 ILE A CA 1
ATOM 617 C C . ILE A 1 87 ? -6.579 -6.722 13.800 1.00 88.50 87 ILE A C 1
ATOM 619 O O . ILE A 1 87 ? -5.929 -6.365 12.819 1.00 88.50 87 ILE A O 1
ATOM 623 N N . ARG A 1 88 ? -7.419 -7.766 13.752 1.00 90.50 88 ARG A N 1
ATOM 624 C CA . ARG A 1 88 ? -7.614 -8.590 12.547 1.00 90.50 88 ARG A CA 1
ATOM 625 C C . ARG A 1 88 ? -8.081 -7.762 11.347 1.00 90.50 88 ARG A C 1
ATOM 627 O O . ARG A 1 88 ? -7.577 -7.975 10.246 1.00 90.50 88 ARG A O 1
ATOM 634 N N . ALA A 1 89 ? -8.984 -6.804 11.548 1.00 89.88 89 ALA A N 1
ATOM 635 C CA .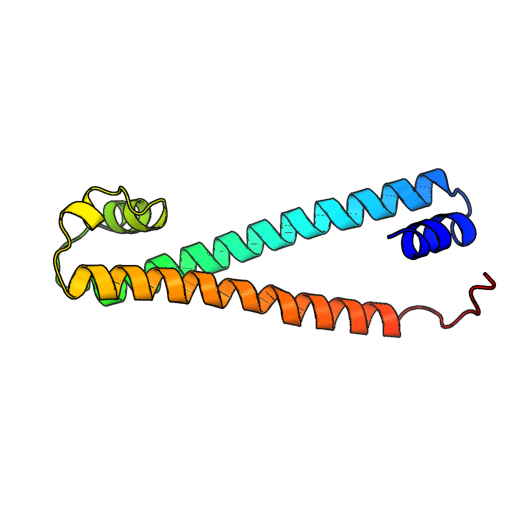 ALA A 1 89 ? -9.480 -5.911 10.501 1.00 89.88 89 ALA A CA 1
ATOM 636 C C . ALA A 1 89 ? -8.360 -5.061 9.870 1.00 89.88 89 ALA A C 1
ATOM 638 O O . ALA A 1 89 ? -8.271 -4.972 8.638 1.00 89.88 89 ALA A O 1
ATOM 639 N N . ILE A 1 90 ? -7.475 -4.491 10.699 1.00 89.69 90 ILE A N 1
ATOM 640 C CA . ILE A 1 90 ? -6.314 -3.709 10.246 1.00 89.69 90 ILE A CA 1
ATOM 641 C C . ILE A 1 90 ? -5.270 -4.619 9.594 1.00 89.69 90 ILE A C 1
ATOM 643 O O . ILE A 1 90 ? -4.792 -4.325 8.499 1.00 89.69 90 ILE A O 1
ATOM 647 N N . THR A 1 91 ? -4.935 -5.756 10.208 1.00 90.88 91 THR A N 1
ATOM 648 C CA . THR A 1 91 ? -3.960 -6.700 9.643 1.00 90.88 91 THR A CA 1
ATOM 649 C C . THR A 1 91 ? -4.423 -7.248 8.292 1.00 90.88 91 THR A C 1
ATOM 651 O O . THR A 1 91 ? -3.616 -7.369 7.371 1.00 90.88 91 THR A O 1
ATOM 654 N N . HIS A 1 92 ? -5.721 -7.502 8.112 1.00 92.06 92 HIS A N 1
ATOM 655 C CA . HIS A 1 92 ? -6.271 -7.898 6.815 1.00 92.06 92 HIS A CA 1
ATOM 656 C C . HIS A 1 92 ? -6.113 -6.787 5.760 1.00 92.06 92 HIS A C 1
ATOM 658 O O . HIS A 1 92 ? -5.746 -7.066 4.617 1.00 92.06 92 HIS A O 1
ATOM 664 N N . ALA A 1 93 ? -6.309 -5.519 6.134 1.00 91.94 93 ALA A N 1
ATOM 665 C CA . ALA A 1 93 ? -6.027 -4.392 5.245 1.00 91.94 93 ALA A CA 1
ATOM 666 C C . ALA A 1 93 ? -4.528 -4.287 4.895 1.00 91.94 93 ALA A C 1
ATOM 668 O O . ALA A 1 93 ? -4.194 -4.066 3.730 1.00 91.94 93 ALA A O 1
ATOM 669 N N . MET A 1 94 ? -3.622 -4.530 5.853 1.00 91.25 94 MET A N 1
ATOM 670 C CA . MET A 1 94 ? -2.176 -4.608 5.586 1.00 91.25 94 MET A CA 1
ATOM 671 C C . MET A 1 94 ? -1.854 -5.723 4.589 1.00 91.25 94 MET A C 1
ATOM 673 O O . MET A 1 94 ? -1.136 -5.493 3.618 1.00 91.25 94 MET A O 1
ATOM 677 N N . GLN A 1 95 ? -2.426 -6.915 4.775 1.00 93.25 95 GLN A N 1
ATOM 678 C CA . GLN A 1 95 ? -2.208 -8.060 3.891 1.00 93.25 95 GLN A CA 1
ATOM 679 C C . GLN A 1 95 ? -2.619 -7.750 2.447 1.00 93.25 95 GLN A C 1
ATOM 681 O O . GLN A 1 95 ? -1.943 -8.169 1.509 1.00 93.25 95 GLN A O 1
ATOM 686 N N . LYS A 1 96 ? -3.689 -6.973 2.241 1.00 92.38 96 LYS A N 1
ATOM 687 C CA . LYS A 1 96 ? -4.133 -6.577 0.897 1.00 92.38 96 LYS A CA 1
ATOM 688 C C . LYS A 1 96 ? -3.135 -5.682 0.165 1.00 92.38 96 LYS A C 1
ATOM 690 O O . LYS A 1 96 ? -3.107 -5.729 -1.060 1.00 92.38 96 LYS A O 1
A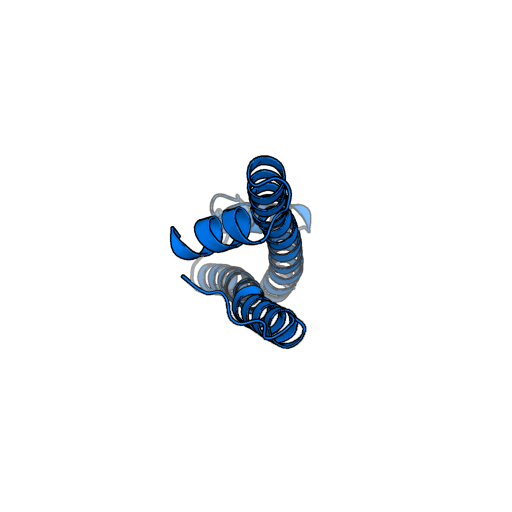TOM 695 N N . THR A 1 97 ? -2.272 -4.943 0.864 1.00 92.25 97 THR A N 1
ATOM 696 C CA . THR A 1 97 ? -1.212 -4.160 0.199 1.00 92.25 97 THR A CA 1
ATOM 697 C C . THR A 1 97 ? -0.196 -5.048 -0.522 1.00 92.25 97 THR A C 1
ATOM 699 O O . THR A 1 97 ? 0.358 -4.642 -1.541 1.00 92.25 97 THR A O 1
ATOM 702 N N . MET A 1 98 ? -0.025 -6.301 -0.083 1.00 91.62 98 MET A N 1
ATOM 703 C CA . MET A 1 98 ? 0.883 -7.265 -0.713 1.00 91.62 98 MET A CA 1
ATOM 704 C C . MET A 1 98 ? 0.436 -7.694 -2.114 1.00 91.62 98 MET A C 1
ATOM 706 O O . MET A 1 98 ? 1.234 -8.280 -2.839 1.00 91.62 98 MET A O 1
ATOM 710 N N . ILE A 1 99 ? -0.788 -7.357 -2.548 1.00 92.00 99 ILE A N 1
ATOM 711 C CA . ILE A 1 99 ? -1.228 -7.583 -3.933 1.00 92.00 99 ILE A CA 1
ATOM 712 C C . ILE A 1 99 ? -0.389 -6.793 -4.949 1.00 92.00 99 ILE A C 1
ATOM 714 O O . ILE A 1 99 ? -0.297 -7.190 -6.108 1.00 92.00 99 ILE A O 1
ATOM 718 N N . LEU A 1 100 ? 0.282 -5.716 -4.521 1.00 91.19 100 LEU A N 1
ATOM 719 C CA . LEU A 1 100 ? 1.211 -4.976 -5.376 1.00 91.19 100 LEU A CA 1
ATOM 720 C C . LEU A 1 100 ? 2.416 -5.821 -5.806 1.00 91.19 100 LEU A C 1
ATOM 722 O O . LEU A 1 100 ? 2.945 -5.586 -6.887 1.00 91.19 100 LEU A O 1
ATOM 726 N N . VAL A 1 101 ? 2.836 -6.811 -5.011 1.00 92.50 101 VAL A N 1
ATOM 727 C CA . VAL A 1 101 ? 4.000 -7.660 -5.317 1.00 92.50 101 VAL A CA 1
ATOM 728 C C . VAL A 1 101 ? 3.791 -8.482 -6.598 1.00 92.50 101 VAL A C 1
ATOM 730 O O . VAL A 1 101 ? 4.594 -8.338 -7.523 1.00 92.50 101 VAL A O 1
ATOM 733 N N . PRO A 1 102 ? 2.730 -9.307 -6.727 1.00 94.25 102 PRO A N 1
ATOM 734 C CA . PRO A 1 102 ? 2.485 -10.039 -7.965 1.00 94.25 102 PRO A CA 1
ATOM 735 C C . PRO A 1 102 ? 2.162 -9.113 -9.145 1.00 94.25 102 PRO A C 1
ATOM 737 O O . PRO A 1 102 ? 2.562 -9.419 -10.266 1.00 94.25 102 PRO A O 1
ATOM 740 N N . ILE A 1 103 ? 1.508 -7.965 -8.918 1.00 94.38 103 ILE A N 1
ATOM 741 C CA . ILE A 1 103 ? 1.252 -6.969 -9.974 1.00 94.38 103 ILE A CA 1
ATOM 742 C C . ILE A 1 103 ? 2.573 -6.412 -10.519 1.00 94.38 103 ILE A C 1
ATOM 744 O O . ILE A 1 103 ? 2.775 -6.392 -11.732 1.00 94.38 103 ILE A O 1
ATOM 748 N N . ALA A 1 104 ? 3.498 -6.020 -9.641 1.00 92.19 104 ALA A N 1
ATOM 749 C CA . ALA A 1 104 ? 4.823 -5.550 -10.032 1.00 92.19 104 ALA A CA 1
ATOM 750 C C . ALA A 1 104 ? 5.603 -6.635 -10.791 1.00 92.19 104 ALA A C 1
ATOM 752 O O . ALA A 1 104 ? 6.211 -6.347 -11.820 1.00 92.19 104 ALA A O 1
ATOM 753 N N . GLY A 1 105 ? 5.529 -7.890 -10.334 1.00 92.44 105 GLY A N 1
ATOM 754 C CA . GLY A 1 105 ? 6.087 -9.042 -11.047 1.00 92.44 105 GLY A CA 1
ATOM 755 C C . GLY A 1 105 ? 5.533 -9.188 -12.467 1.00 92.44 105 GLY A C 1
ATOM 756 O O . GLY A 1 105 ? 6.300 -9.312 -13.419 1.00 92.44 105 GLY A O 1
ATOM 757 N N . GLY A 1 106 ? 4.210 -9.101 -12.625 1.00 95.50 106 GLY A N 1
ATOM 758 C CA . GLY A 1 106 ? 3.549 -9.150 -13.930 1.00 95.50 106 GLY A CA 1
ATOM 759 C C . GLY A 1 106 ? 3.976 -8.009 -14.856 1.00 95.50 106 GLY A C 1
ATOM 760 O O . GLY A 1 106 ? 4.309 -8.253 -16.013 1.00 95.50 106 GLY A O 1
ATOM 761 N N . ILE A 1 107 ? 4.048 -6.779 -14.339 1.00 93.38 107 ILE A N 1
ATOM 762 C CA . ILE A 1 107 ? 4.517 -5.612 -15.100 1.00 93.38 107 ILE A CA 1
ATOM 763 C C . ILE A 1 107 ? 5.967 -5.809 -15.558 1.00 93.38 107 ILE A C 1
ATOM 765 O O . ILE A 1 107 ? 6.270 -5.549 -16.719 1.00 93.38 107 ILE A O 1
ATOM 769 N N . MET A 1 108 ? 6.851 -6.312 -14.689 1.00 91.25 108 MET A N 1
ATOM 770 C CA . MET A 1 108 ? 8.246 -6.591 -15.053 1.00 91.25 108 MET A CA 1
ATOM 771 C C . MET A 1 108 ? 8.355 -7.644 -16.163 1.00 91.25 108 MET A C 1
ATOM 773 O O . MET A 1 108 ? 9.155 -7.476 -17.081 1.00 91.25 108 MET A O 1
ATOM 777 N N . ILE A 1 109 ? 7.532 -8.697 -16.124 1.00 93.50 109 ILE A N 1
ATOM 778 C CA . ILE A 1 109 ? 7.492 -9.716 -17.184 1.00 93.50 109 ILE A CA 1
ATOM 779 C C . ILE A 1 109 ? 7.015 -9.104 -18.503 1.00 93.50 109 ILE A C 1
ATOM 781 O O . ILE A 1 109 ? 7.654 -9.306 -19.533 1.00 93.50 109 ILE A O 1
ATOM 785 N N . LEU A 1 110 ? 5.923 -8.333 -18.484 1.00 93.50 110 LEU A N 1
ATOM 786 C CA . LEU A 1 110 ? 5.393 -7.675 -19.682 1.00 93.50 110 LEU A CA 1
ATOM 787 C C . LEU A 1 110 ? 6.401 -6.690 -20.284 1.00 93.50 110 LEU A C 1
ATOM 789 O O . LEU A 1 110 ? 6.608 -6.692 -21.497 1.00 93.50 110 LEU A O 1
ATOM 793 N N . ALA A 1 111 ? 7.070 -5.900 -19.442 1.00 89.44 111 ALA A N 1
ATOM 794 C CA . ALA A 1 111 ? 8.137 -5.004 -19.870 1.00 89.44 111 ALA A CA 1
ATOM 795 C C . ALA A 1 111 ? 9.296 -5.785 -20.509 1.00 89.44 111 ALA A C 1
ATOM 797 O O . ALA A 1 111 ? 9.730 -5.442 -21.604 1.00 89.44 111 ALA A O 1
ATOM 798 N N . GLY A 1 112 ? 9.739 -6.880 -19.882 1.00 87.31 112 GLY A N 1
ATOM 799 C CA . GLY A 1 112 ? 10.795 -7.743 -20.416 1.00 87.31 112 GLY A CA 1
ATOM 800 C C . GLY A 1 112 ? 10.430 -8.410 -21.746 1.00 87.31 112 GLY A C 1
ATOM 801 O O . GLY A 1 112 ? 11.283 -8.535 -22.621 1.00 87.31 112 GLY A O 1
ATOM 802 N N . LEU A 1 113 ? 9.164 -8.794 -21.943 1.00 88.31 113 LEU A N 1
ATOM 803 C CA . LEU A 1 113 ? 8.679 -9.332 -23.220 1.00 88.31 113 LEU A CA 1
ATOM 804 C C . LEU A 1 113 ? 8.671 -8.284 -24.342 1.00 88.31 113 LEU A C 1
ATOM 806 O O . LEU A 1 113 ? 8.858 -8.650 -25.501 1.00 88.31 113 LEU A O 1
ATOM 810 N N . GLY A 1 114 ? 8.461 -7.009 -24.004 1.00 86.38 114 GLY A N 1
ATOM 811 C CA . GLY A 1 114 ? 8.488 -5.890 -24.949 1.00 86.38 114 GLY A CA 1
ATOM 812 C C . GLY A 1 114 ? 9.893 -5.398 -25.315 1.00 86.38 114 GLY A C 1
ATOM 813 O O . GLY A 1 114 ? 10.041 -4.635 -26.269 1.00 86.38 114 GLY A O 1
ATOM 814 N N . MET A 1 115 ? 10.930 -5.820 -24.587 1.00 85.50 115 MET A N 1
ATOM 815 C CA . MET A 1 115 ? 12.314 -5.471 -24.908 1.00 85.50 115 MET A CA 1
ATOM 816 C C . MET A 1 115 ? 12.817 -6.274 -26.113 1.00 85.50 115 MET A C 1
ATOM 818 O O . MET A 1 115 ? 12.506 -7.456 -26.284 1.00 85.50 115 MET A O 1
ATOM 822 N N . LYS A 1 116 ? 13.637 -5.635 -26.956 1.00 76.31 116 LYS A N 1
ATOM 823 C CA . LYS A 1 116 ? 14.274 -6.316 -28.087 1.00 76.31 116 LYS A CA 1
ATOM 824 C C . LYS A 1 116 ? 15.175 -7.438 -27.561 1.00 76.31 116 LYS A C 1
ATOM 826 O O . LYS A 1 116 ? 16.017 -7.212 -26.695 1.00 76.31 116 LYS A O 1
ATOM 831 N N . ARG A 1 117 ? 15.003 -8.651 -28.097 1.00 72.12 117 ARG A N 1
ATOM 832 C CA . ARG A 1 117 ? 15.792 -9.848 -27.746 1.00 72.12 117 ARG A CA 1
ATOM 833 C C . ARG A 1 117 ? 17.163 -9.834 -28.425 1.00 72.12 117 ARG A C 1
ATOM 835 O O . ARG A 1 117 ? 17.511 -10.750 -29.166 1.00 72.12 117 ARG A O 1
ATOM 842 N N . GLU A 1 118 ? 17.914 -8.764 -28.221 1.00 67.06 118 GLU A N 1
ATOM 843 C CA . GLU A 1 118 ? 19.270 -8.637 -28.743 1.00 67.06 118 GLU A CA 1
ATOM 844 C C . GLU A 1 118 ? 20.221 -9.444 -27.850 1.00 67.06 118 GLU A C 1
ATOM 846 O O . GLU A 1 118 ? 20.034 -9.537 -26.634 1.00 67.06 118 GLU A O 1
ATOM 851 N N . ARG A 1 119 ? 21.221 -10.094 -28.452 1.00 54.06 119 ARG A N 1
ATOM 852 C CA . ARG A 1 119 ? 22.205 -10.884 -27.708 1.00 54.06 119 ARG A CA 1
ATOM 853 C C . ARG A 1 119 ? 23.074 -9.904 -26.918 1.00 54.06 119 ARG A C 1
ATOM 855 O O . ARG A 1 119 ? 23.961 -9.281 -27.490 1.00 54.06 119 ARG A O 1
ATOM 862 N N . ILE A 1 120 ? 22.818 -9.764 -25.619 1.00 58.88 120 ILE A N 1
ATOM 863 C CA . ILE A 1 120 ? 23.738 -9.070 -24.715 1.00 58.88 120 ILE A CA 1
ATOM 864 C C . ILE A 1 120 ? 24.963 -9.981 -24.607 1.00 58.88 120 ILE A C 1
ATOM 866 O O . ILE A 1 120 ? 24.931 -10.992 -23.905 1.00 58.88 120 ILE A O 1
ATOM 870 N N . VAL A 1 121 ? 25.993 -9.699 -25.406 1.00 46.78 121 VAL A N 1
ATOM 871 C CA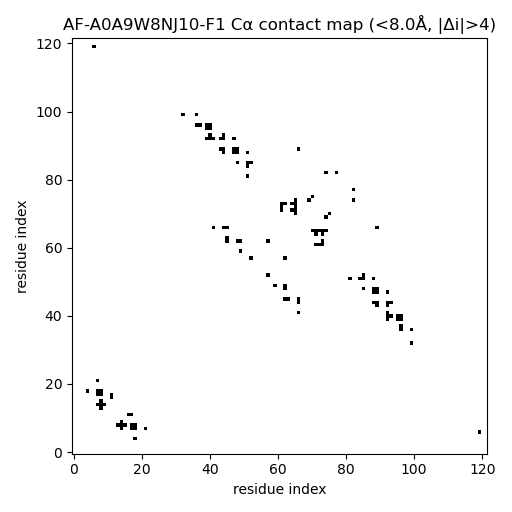 . VAL A 1 121 ? 27.284 -10.381 -25.302 1.00 46.78 121 VAL A CA 1
ATOM 872 C C . VAL A 1 121 ? 27.925 -9.864 -24.019 1.00 46.78 121 VAL A C 1
ATOM 874 O O . VAL A 1 121 ? 28.271 -8.688 -23.932 1.00 46.78 121 VAL A O 1
ATOM 877 N N . VAL A 1 122 ? 27.958 -10.730 -23.008 1.00 48.34 122 VAL A N 1
ATOM 878 C CA . VAL A 1 122 ? 28.730 -10.541 -21.773 1.00 48.34 122 VAL A CA 1
ATOM 879 C C . VAL A 1 122 ? 30.172 -10.938 -22.041 1.00 48.34 122 VAL A C 1
ATOM 881 O O . VAL A 1 122 ? 30.358 -11.980 -22.713 1.00 48.34 122 VAL A O 1
#

Radius of gyration: 21.94 Å; Cα contacts (8 Å, |Δi|>4): 69; chains: 1; bounding box: 52×22×54 Å

Sequence (122 aa):
MTTSYTVATTTAQDPGAGISLQNVAQIGGQGIALAIAGQIFQSLSVKNLSDTLAGRGFSDSEIRGAIAGAQSMLFMQLTGELRDQAIRAITHAMQKTMILVPIAGGIMILAGLGMKRERIVV

pLDDT: mean 83.85, std 11.6, range [46.78, 95.94]

Nearest PDB structures (foldseek):
  3beh-assembly1_D  TM=4.349E-01  e=7.195E+00  Mesorhizobium loti
  6fiz-assembly3_I  TM=3.892E-01  e=8.484E+00  Bacillus cereus ATCC 14579
  3k03-assembly2_B  TM=3.693E-01  e=8.484E+00  Bacillus cereus
  8snb-assembly1_8U  TM=3.963E-01  e=9.470E+00  Strongylocentrotus purpuratus

Solvent-accessible surface area (backbone atoms only — not comparable to full-atom values): 6869 Å² total; per-residue (Å²): 116,69,69,63,55,50,50,31,45,73,71,33,96,49,36,68,60,33,47,50,51,52,52,49,52,53,56,50,49,49,53,55,52,50,54,52,35,50,51,51,26,51,56,39,26,51,50,40,37,50,64,73,45,61,93,68,79,76,50,74,66,52,53,53,43,33,73,77,32,81,83,22,70,58,52,72,70,42,60,70,70,60,36,54,50,45,50,51,27,41,51,52,18,51,58,58,37,56,56,54,54,63,51,51,53,51,51,53,51,54,53,58,70,73,46,82,90,67,84,80,82,127

Foldseek 3Di:
DVVVLVCQQVVDPHSVVSVVVVVCCVVVVVVVLVVVLVVLLQVQLLVLLCVLCPPVPDDSVQSSQCLVHCPGPVVVPDDDPSNVSNVVSNVVSNVVSCVVVVVVVVVVVVVVVPDDPDPPDD

Organism: NCBI:txid114810

Secondary structure (DSSP, 8-state):
-HHHHHHHHHHSSSHHHHHH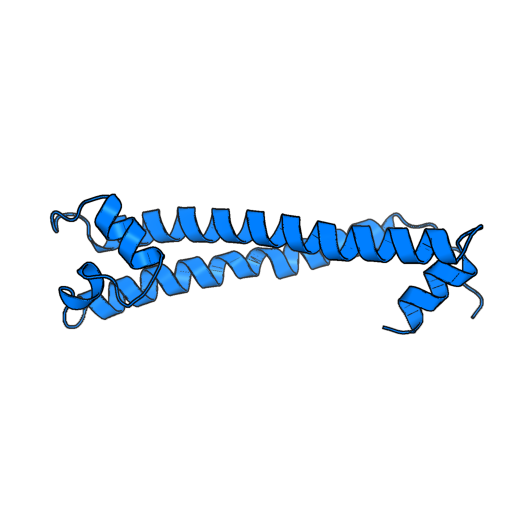HHHHHHHHHHHHHHHHHHHHHHHHHHHHHHHHTTTS---HHHHHHHHH-TTSHHHHH--THHHHHHHHHHHHHHHHHTTHHHHHHHHHHHHHHHS-------

Mean predicted aligned error: 7.63 Å